Protein AF-A0A975U2M5-F1 (afdb_monomer)

Structure (mmCIF, N/CA/C/O backbone):
data_AF-A0A975U2M5-F1
#
_entry.id   AF-A0A975U2M5-F1
#
loop_
_atom_site.group_PDB
_atom_site.id
_atom_site.type_symbol
_atom_site.label_atom_id
_atom_site.label_alt_id
_atom_site.label_comp_id
_atom_site.label_asym_id
_atom_site.label_entity_id
_atom_site.label_seq_id
_atom_site.pdbx_PDB_ins_code
_atom_site.Cartn_x
_atom_site.Cartn_y
_atom_site.Cartn_z
_atom_site.occupancy
_atom_site.B_iso_or_equiv
_atom_site.auth_seq_id
_atom_site.auth_comp_id
_atom_site.auth_asym_id
_atom_site.auth_atom_id
_atom_site.pdbx_PDB_model_num
ATOM 1 N N . MET A 1 1 ? -6.677 -14.643 -8.791 1.00 61.41 1 MET A N 1
ATOM 2 C CA . MET A 1 1 ? -6.495 -13.848 -7.555 1.00 61.41 1 MET A CA 1
ATOM 3 C C . MET A 1 1 ? -6.928 -12.424 -7.861 1.00 61.41 1 MET A C 1
ATOM 5 O O . MET A 1 1 ? -6.648 -12.005 -8.978 1.00 61.41 1 MET A O 1
ATOM 9 N N . PRO A 1 2 ? -7.643 -11.724 -6.961 1.00 78.88 2 PRO A N 1
ATOM 10 C CA . PRO A 1 2 ? -7.919 -10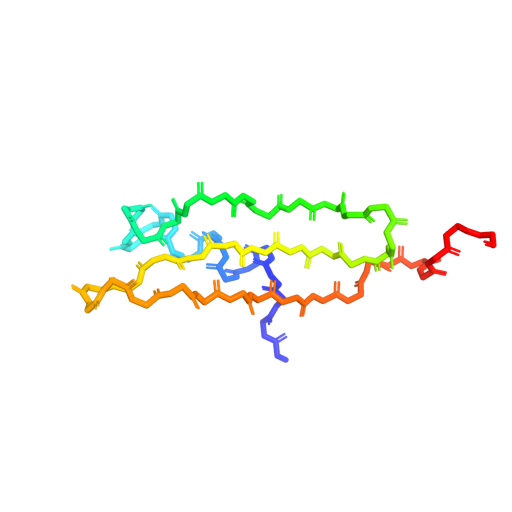.301 -7.149 1.00 78.88 2 PRO A CA 1
ATOM 11 C C . PRO A 1 2 ? -6.602 -9.519 -7.143 1.00 78.88 2 PRO A C 1
ATOM 13 O O . PRO A 1 2 ? -5.702 -9.832 -6.365 1.00 78.88 2 PRO A O 1
ATOM 16 N N . ASP A 1 3 ? -6.497 -8.543 -8.032 1.00 91.00 3 ASP A N 1
ATOM 17 C CA . ASP A 1 3 ? -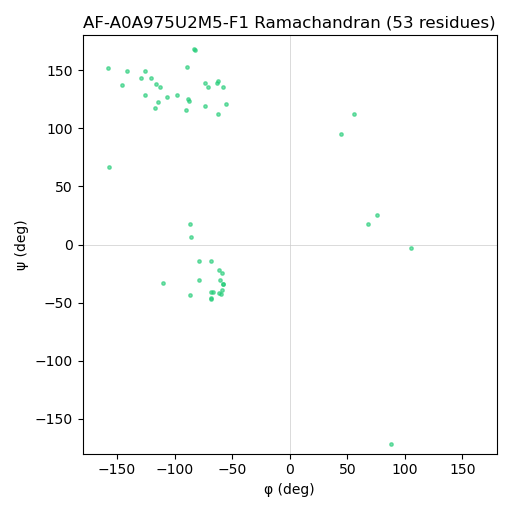5.361 -7.635 -8.142 1.00 91.00 3 ASP A CA 1
ATOM 18 C C . ASP A 1 3 ? -5.492 -6.467 -7.133 1.00 91.00 3 ASP A C 1
ATOM 20 O O . ASP A 1 3 ? -6.543 -6.272 -6.512 1.00 91.00 3 ASP A O 1
ATOM 24 N N . VAL A 1 4 ? -4.423 -5.691 -6.948 1.00 95.06 4 VAL A N 1
ATOM 25 C CA . VAL A 1 4 ? -4.350 -4.590 -5.971 1.00 95.06 4 VAL A CA 1
ATOM 26 C C . VAL A 1 4 ? -5.433 -3.523 -6.203 1.00 95.06 4 VAL A C 1
ATOM 28 O O . VAL A 1 4 ? -5.969 -3.002 -5.223 1.00 95.06 4 VAL A O 1
ATOM 31 N N . GLU A 1 5 ? -5.830 -3.237 -7.449 1.00 95.12 5 GLU A N 1
ATOM 32 C CA . GLU A 1 5 ? -6.928 -2.295 -7.739 1.00 95.12 5 GLU A CA 1
ATOM 33 C C . GLU A 1 5 ? -8.270 -2.865 -7.296 1.00 95.12 5 GLU A C 1
ATOM 35 O O . GLU A 1 5 ? -9.050 -2.188 -6.623 1.00 95.12 5 GLU A O 1
ATOM 40 N N . SER A 1 6 ? -8.526 -4.134 -7.624 1.00 95.94 6 SER A N 1
ATOM 41 C CA . SER A 1 6 ? -9.749 -4.829 -7.215 1.00 95.94 6 SER A CA 1
ATOM 42 C C . SER A 1 6 ? -9.896 -4.8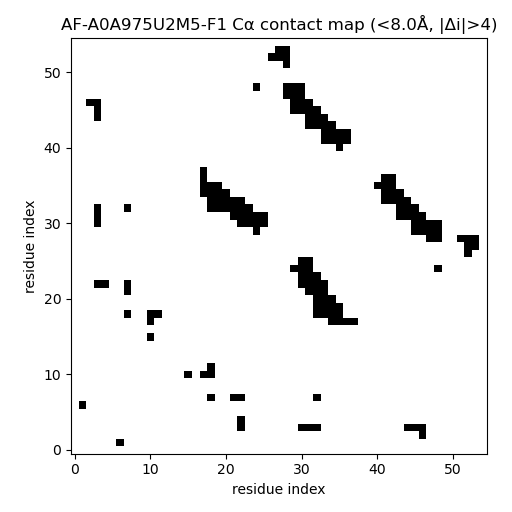68 -5.688 1.00 95.94 6 SER A C 1
ATOM 44 O O . SER A 1 6 ? -10.998 -4.689 -5.160 1.00 95.94 6 SER A O 1
ATOM 46 N N . ILE A 1 7 ? -8.793 -5.063 -4.957 1.00 96.12 7 ILE A N 1
ATOM 47 C CA . ILE A 1 7 ? -8.789 -5.028 -3.489 1.00 96.12 7 ILE A CA 1
ATOM 48 C C . ILE A 1 7 ? -9.053 -3.606 -2.983 1.00 96.12 7 ILE A C 1
ATOM 50 O O . ILE A 1 7 ? -9.919 -3.424 -2.127 1.00 96.12 7 ILE A O 1
ATOM 54 N N . ALA A 1 8 ? -8.378 -2.595 -3.532 1.00 96.69 8 ALA A N 1
ATOM 55 C CA . ALA A 1 8 ? -8.585 -1.208 -3.129 1.00 96.69 8 ALA A CA 1
ATOM 56 C C . ALA A 1 8 ? -10.017 -0.728 -3.386 1.00 96.69 8 ALA A C 1
ATOM 58 O O . ALA A 1 8 ? -10.609 -0.086 -2.523 1.00 96.69 8 ALA A O 1
ATOM 59 N N . ALA A 1 9 ? -10.614 -1.070 -4.531 1.00 96.81 9 ALA A N 1
ATOM 60 C CA . ALA A 1 9 ? -12.005 -0.741 -4.835 1.00 96.81 9 ALA A CA 1
ATOM 61 C C . ALA A 1 9 ? -12.966 -1.350 -3.802 1.00 96.81 9 ALA A C 1
ATOM 63 O O . ALA A 1 9 ? -13.873 -0.675 -3.311 1.00 96.81 9 ALA A O 1
ATOM 64 N N . ARG A 1 10 ? -12.730 -2.609 -3.416 1.00 97.06 10 ARG A N 1
ATOM 65 C CA . ARG A 1 10 ? -13.527 -3.288 -2.392 1.00 97.06 10 ARG A CA 1
ATOM 66 C C . ARG A 1 10 ? -13.346 -2.661 -1.009 1.00 97.06 10 ARG A C 1
ATOM 68 O O . ARG A 1 10 ? -14.331 -2.499 -0.294 1.00 97.06 10 ARG A O 1
ATOM 75 N N . LEU A 1 11 ? -12.122 -2.286 -0.642 1.00 96.38 11 LEU A N 1
ATOM 76 C CA . LEU A 1 11 ? -11.837 -1.630 0.635 1.00 96.38 11 LEU A CA 1
ATOM 77 C C . LEU A 1 11 ? -12.428 -0.220 0.698 1.00 96.38 11 LEU A C 1
ATOM 79 O O . LEU A 1 11 ? -13.055 0.110 1.694 1.00 96.38 11 LEU A O 1
ATOM 83 N N . ARG A 1 12 ? -12.363 0.574 -0.375 1.00 96.44 12 ARG A N 1
ATOM 84 C CA . ARG A 1 12 ? -13.029 1.890 -0.433 1.00 96.44 12 ARG A CA 1
ATOM 85 C C . ARG A 1 12 ? -14.541 1.798 -0.208 1.00 96.44 12 ARG A C 1
ATOM 87 O O . ARG A 1 12 ? -15.118 2.705 0.378 1.00 96.44 12 ARG A O 1
ATOM 94 N N . ALA A 1 13 ? -15.174 0.715 -0.661 1.00 97.31 13 ALA A N 1
ATOM 95 C CA . ALA A 1 13 ? -16.610 0.503 -0.490 1.00 97.31 13 ALA A CA 1
ATOM 96 C C . ALA A 1 13 ? -17.005 0.016 0.917 1.00 97.31 13 ALA A C 1
ATOM 98 O O . ALA A 1 13 ? -18.121 0.283 1.354 1.00 97.31 13 ALA A O 1
ATOM 99 N N . LEU A 1 14 ? -16.131 -0.727 1.604 1.00 96.81 14 LEU A N 1
ATOM 100 C CA . LEU A 1 14 ? -16.467 -1.419 2.857 1.00 96.81 14 LEU A CA 1
ATOM 101 C C . LEU A 1 14 ? -15.795 -0.820 4.099 1.00 96.81 14 LEU A C 1
ATOM 103 O O . LEU A 1 14 ? -16.345 -0.899 5.194 1.00 96.81 14 LEU A O 1
ATOM 107 N N . SER A 1 15 ? -14.580 -0.296 3.958 1.00 94.81 15 SER A N 1
ATOM 108 C CA . SER A 1 15 ? -13.712 0.146 5.057 1.00 94.81 15 SER A CA 1
ATOM 109 C C . SER A 1 15 ? -12.688 1.172 4.542 1.00 94.81 15 SER A C 1
ATOM 111 O O . SER A 1 15 ? -11.493 0.871 4.479 1.00 94.81 15 SER A O 1
ATOM 113 N N . PRO A 1 16 ? -13.135 2.369 4.115 1.00 91.19 16 PRO A N 1
ATOM 114 C CA . PRO A 1 16 ? -12.252 3.368 3.512 1.00 91.19 16 PRO A CA 1
ATOM 115 C C . PRO A 1 16 ? -11.130 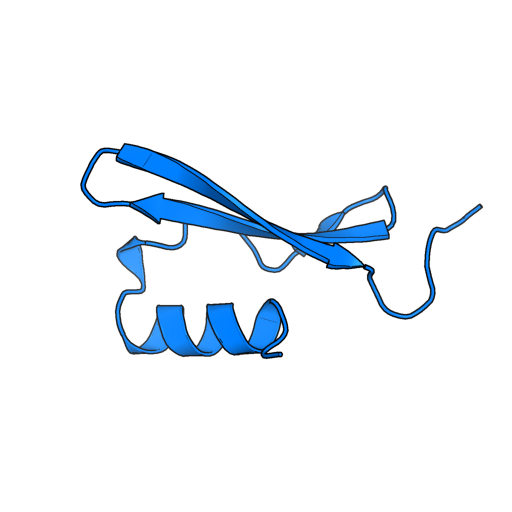3.819 4.456 1.00 91.19 16 PRO A C 1
ATOM 117 O O . PRO A 1 16 ? -10.027 4.085 3.987 1.00 91.19 16 PRO A O 1
ATOM 120 N N . ASP A 1 17 ? -11.378 3.816 5.769 1.00 94.44 17 ASP A N 1
ATOM 121 C CA . ASP A 1 17 ? -10.416 4.238 6.796 1.00 94.44 17 ASP A CA 1
ATOM 122 C C . ASP A 1 17 ? -9.214 3.290 6.945 1.00 94.44 17 ASP A C 1
ATOM 124 O O . ASP A 1 17 ? -8.207 3.653 7.545 1.00 94.44 17 ASP A O 1
ATOM 128 N N . CYS A 1 18 ? -9.290 2.076 6.387 1.00 95.62 18 CYS A N 1
ATOM 129 C CA . CYS A 1 18 ? -8.169 1.138 6.396 1.00 95.62 18 CYS A CA 1
ATOM 130 C C . CYS A 1 18 ? -7.113 1.457 5.332 1.00 95.62 18 CYS A C 1
ATOM 132 O O . CYS A 1 18 ? -6.036 0.870 5.382 1.00 95.62 18 CYS A O 1
ATOM 134 N N . ILE A 1 19 ? -7.401 2.318 4.348 1.00 96.94 19 ILE A N 1
ATOM 135 C CA . ILE A 1 19 ? -6.447 2.670 3.290 1.00 96.94 19 ILE A CA 1
ATOM 136 C C . ILE A 1 19 ? -5.635 3.885 3.729 1.00 96.94 19 ILE A C 1
ATOM 138 O O . ILE A 1 19 ? -6.173 4.981 3.851 1.00 96.94 19 ILE A O 1
ATOM 142 N N . GLU A 1 20 ? -4.326 3.704 3.890 1.00 96.44 20 GLU A N 1
ATOM 143 C CA . GLU A 1 20 ? -3.407 4.814 4.159 1.00 96.44 20 GLU A CA 1
ATOM 144 C C . GLU A 1 20 ? -2.918 5.477 2.871 1.00 96.44 20 GLU A C 1
ATOM 146 O O . GLU A 1 20 ? -2.852 6.701 2.795 1.00 96.44 20 GLU A O 1
ATOM 151 N N . HIS A 1 21 ? -2.561 4.678 1.857 1.00 95.69 21 HIS A N 1
ATOM 152 C CA . HIS A 1 21 ? -2.022 5.177 0.586 1.00 95.69 21 HIS A CA 1
ATOM 153 C C . HIS A 1 21 ? -2.205 4.167 -0.554 1.00 95.69 21 HIS A C 1
ATOM 155 O O . HIS A 1 21 ? -2.203 2.957 -0.327 1.00 95.69 21 HIS A O 1
ATOM 161 N N . GLY A 1 22 ? -2.301 4.656 -1.793 1.00 95.44 22 GLY A N 1
ATOM 162 C CA . GLY A 1 22 ? -2.388 3.840 -3.010 1.00 95.44 22 GLY A CA 1
ATOM 163 C C . GLY A 1 22 ? -3.812 3.416 -3.430 1.00 95.44 22 GLY A C 1
ATOM 164 O O . GLY A 1 22 ? -4.809 3.896 -2.875 1.00 95.44 22 GLY A O 1
ATOM 165 N N . PRO A 1 23 ? -3.951 2.532 -4.442 1.00 96.12 23 PRO A N 1
ATOM 166 C CA . PRO A 1 23 ? -2.886 1.880 -5.210 1.00 96.12 23 PRO A CA 1
ATOM 167 C C . PRO A 1 23 ? -2.022 2.867 -5.989 1.00 96.12 23 PRO A C 1
ATOM 169 O O . PRO A 1 23 ? -2.550 3.817 -6.561 1.00 96.12 23 PRO A O 1
ATOM 172 N N . GLU A 1 24 ? -0.716 2.633 -6.038 1.00 95.81 24 GLU A N 1
ATOM 173 C CA . GLU A 1 24 ? 0.215 3.482 -6.785 1.00 95.81 24 GLU A CA 1
ATOM 174 C C . GLU A 1 24 ? 1.356 2.664 -7.396 1.00 95.81 24 GLU A C 1
ATOM 176 O O . GLU A 1 24 ? 1.918 1.787 -6.734 1.00 95.81 24 GLU A O 1
ATOM 181 N N . ASP A 1 25 ? 1.704 2.971 -8.649 1.00 95.31 25 ASP A N 1
ATOM 182 C CA . ASP A 1 25 ? 2.861 2.396 -9.337 1.00 95.31 25 ASP A CA 1
ATOM 183 C C . ASP A 1 25 ? 4.156 2.999 -8.795 1.00 95.31 25 ASP A C 1
ATOM 185 O O . ASP A 1 25 ? 4.409 4.198 -8.894 1.00 95.31 25 ASP A O 1
ATOM 189 N N . GLN A 1 26 ? 4.997 2.139 -8.243 1.00 94.44 26 GLN A N 1
ATOM 190 C CA . GLN A 1 26 ? 6.291 2.484 -7.688 1.00 94.44 26 GLN A CA 1
ATOM 191 C C . GLN A 1 26 ? 7.383 2.397 -8.755 1.00 94.44 26 GLN A C 1
ATOM 193 O O . GLN A 1 26 ? 7.321 1.581 -9.681 1.00 94.44 26 GLN A O 1
ATOM 198 N N . ALA A 1 27 ? 8.447 3.185 -8.578 1.00 92.56 27 ALA A N 1
ATOM 199 C CA . ALA A 1 27 ? 9.566 3.259 -9.521 1.00 92.56 27 ALA A CA 1
ATOM 200 C C . ALA A 1 27 ? 10.269 1.905 -9.761 1.00 92.56 27 ALA A C 1
ATOM 202 O O . ALA A 1 27 ? 10.852 1.693 -10.818 1.00 92.56 27 ALA A O 1
ATOM 203 N N . TRP A 1 28 ? 10.177 0.967 -8.813 1.00 90.69 28 TRP A N 1
ATOM 204 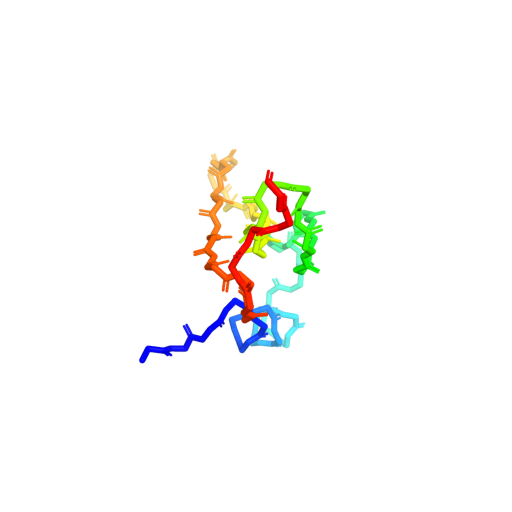C CA . TRP A 1 28 ? 10.718 -0.396 -8.920 1.00 90.69 28 TRP A CA 1
ATOM 205 C C . TRP A 1 28 ? 9.758 -1.401 -9.586 1.00 90.69 28 TRP A C 1
ATOM 207 O O . TRP A 1 28 ? 9.926 -2.614 -9.452 1.00 90.69 28 TRP A O 1
ATOM 217 N N . GLY A 1 29 ? 8.734 -0.921 -10.299 1.00 93.69 29 GLY A N 1
ATOM 218 C CA . GLY A 1 29 ? 7.856 -1.761 -11.118 1.00 93.69 29 GLY A CA 1
ATOM 219 C C . GLY A 1 29 ? 6.833 -2.578 -10.326 1.00 93.69 29 GLY A C 1
ATOM 220 O O . GLY A 1 29 ? 6.376 -3.618 -10.806 1.00 93.69 29 GLY A O 1
ATOM 221 N N . GLN A 1 30 ? 6.458 -2.121 -9.129 1.00 95.31 30 GLN A N 1
ATOM 222 C CA . GLN A 1 30 ? 5.379 -2.702 -8.321 1.00 95.31 30 GLN A CA 1
ATOM 223 C C . GLN A 1 30 ? 4.252 -1.690 -8.141 1.00 95.31 30 GLN A C 1
ATOM 225 O O . GLN A 1 30 ? 4.519 -0.535 -7.848 1.00 95.31 30 GLN A O 1
ATOM 230 N N . ARG A 1 31 ? 2.999 -2.124 -8.251 1.00 96.06 31 ARG A N 1
ATOM 231 C CA . ARG A 1 31 ? 1.841 -1.386 -7.748 1.00 96.06 31 ARG A CA 1
ATOM 232 C C . ARG A 1 31 ? 1.618 -1.759 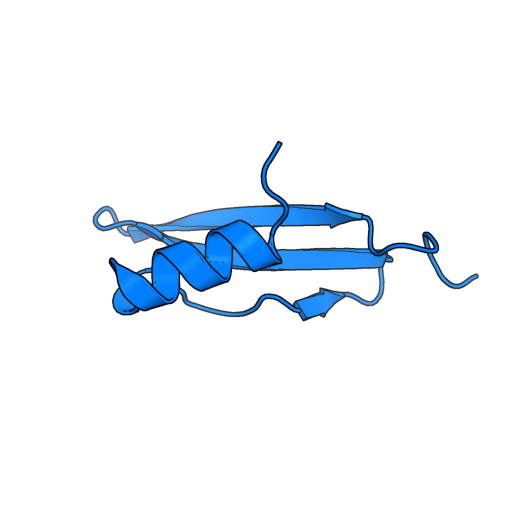-6.296 1.00 96.06 31 ARG A C 1
ATOM 234 O O . ARG A 1 31 ? 1.433 -2.939 -5.997 1.00 96.06 31 ARG A O 1
ATOM 241 N N . GLU A 1 32 ? 1.611 -0.770 -5.415 1.00 97.50 32 GLU A N 1
ATOM 242 C CA . GLU A 1 32 ? 1.502 -0.982 -3.973 1.00 97.50 32 GLU A CA 1
ATOM 243 C C . GLU A 1 32 ? 0.277 -0.282 -3.372 1.00 97.50 32 GLU A C 1
ATOM 245 O O . GLU A 1 32 ? -0.096 0.815 -3.784 1.00 97.50 32 GLU A O 1
ATOM 250 N N . LEU A 1 33 ? -0.346 -0.935 -2.389 1.00 98.00 33 LEU A N 1
ATOM 251 C CA . LEU A 1 33 ? -1.423 -0.418 -1.544 1.00 98.00 33 LEU A CA 1
ATOM 252 C C . LEU A 1 33 ? -1.007 -0.577 -0.080 1.00 98.00 33 LEU A C 1
ATOM 254 O O . LEU A 1 33 ? -0.630 -1.671 0.353 1.00 98.00 33 LEU A O 1
ATOM 258 N N . TYR A 1 34 ? -1.100 0.515 0.668 1.00 97.81 34 TYR A N 1
ATOM 259 C CA . TYR A 1 34 ? -0.743 0.601 2.077 1.00 97.81 34 TYR A CA 1
ATOM 260 C C . TYR A 1 34 ? -2.005 0.672 2.921 1.00 97.81 34 TYR A C 1
ATOM 262 O O . TYR A 1 34 ? -2.871 1.518 2.685 1.00 97.81 34 TYR A O 1
ATOM 270 N N . LEU A 1 35 ? -2.100 -0.228 3.895 1.00 97.69 35 LEU A N 1
ATOM 271 C CA . LEU A 1 35 ? -3.253 -0.356 4.769 1.00 97.69 35 LEU A CA 1
ATOM 272 C C . LEU A 1 35 ? -2.837 -0.279 6.237 1.00 97.69 35 LEU A C 1
ATOM 274 O O . LEU A 1 35 ? -1.763 -0.764 6.607 1.00 97.69 35 LEU A O 1
ATOM 278 N N . ARG A 1 36 ? -3.745 0.236 7.065 1.00 97.81 36 ARG A N 1
ATOM 279 C CA . ARG A 1 36 ? -3.670 0.177 8.525 1.00 97.81 36 ARG A CA 1
ATOM 280 C C . ARG A 1 36 ? -4.813 -0.682 9.049 1.00 97.81 36 ARG A C 1
ATOM 282 O O . ARG A 1 36 ? -5.978 -0.410 8.752 1.00 97.81 36 ARG A O 1
ATOM 289 N N . ASP A 1 37 ? -4.486 -1.734 9.795 1.00 94.69 37 ASP A N 1
ATOM 290 C CA . ASP A 1 37 ? -5.502 -2.524 10.493 1.00 94.69 37 ASP A CA 1
ATOM 291 C C . ASP A 1 37 ? -5.907 -1.863 11.834 1.00 94.69 37 ASP A C 1
ATOM 293 O O . ASP A 1 37 ? -5.242 -0.927 12.292 1.00 94.69 37 ASP A O 1
ATOM 297 N N . PRO A 1 38 ? -6.998 -2.310 12.482 1.00 94.19 38 PRO A N 1
ATOM 298 C CA . PRO A 1 38 ? -7.442 -1.754 13.765 1.00 94.19 38 PRO A CA 1
ATOM 299 C C . PRO A 1 38 ? -6.439 -1.912 14.917 1.00 94.19 38 PRO A C 1
ATOM 301 O O . PRO A 1 38 ? -6.494 -1.145 15.877 1.00 94.19 38 PRO A O 1
ATOM 304 N N . ASP A 1 39 ? -5.521 -2.875 14.817 1.00 96.19 39 ASP A N 1
ATOM 305 C CA . ASP A 1 39 ? -4.439 -3.109 15.778 1.00 96.19 39 ASP A CA 1
ATOM 306 C C . ASP A 1 39 ? -3.203 -2.233 15.480 1.00 96.19 39 ASP A C 1
ATOM 308 O O . ASP A 1 39 ? -2.166 -2.352 16.136 1.00 96.19 39 ASP A O 1
ATOM 312 N N . ASN A 1 40 ? -3.325 -1.310 14.519 1.00 95.38 40 ASN A N 1
ATOM 313 C CA . ASN A 1 40 ? -2.307 -0.368 14.064 1.00 95.38 40 ASN A CA 1
ATOM 314 C C . ASN A 1 40 ? -1.113 -1.016 13.329 1.00 95.38 40 ASN A C 1
ATOM 316 O O . ASN A 1 40 ? -0.077 -0.368 13.121 1.00 95.38 40 ASN A O 1
ATOM 320 N N . ASN A 1 41 ? -1.252 -2.260 12.863 1.00 96.88 41 ASN A N 1
ATOM 321 C CA . ASN A 1 41 ? -0.260 -2.890 11.999 1.00 96.88 41 ASN A CA 1
ATOM 322 C C . ASN A 1 41 ? -0.330 -2.301 10.590 1.00 96.88 41 ASN A C 1
ATOM 324 O O . ASN A 1 41 ? -1.406 -2.095 10.024 1.00 96.88 41 ASN A O 1
ATOM 328 N N . GLN A 1 42 ? 0.844 -2.077 10.002 1.00 97.06 42 GLN A N 1
ATOM 329 C CA . GLN A 1 42 ? 0.956 -1.662 8.611 1.00 97.06 42 GLN A CA 1
ATOM 330 C C . GLN A 1 42 ? 1.025 -2.887 7.706 1.00 97.06 42 GLN A C 1
ATOM 332 O O . GLN A 1 42 ? 1.904 -3.739 7.851 1.00 97.06 42 GLN A O 1
ATOM 337 N N . LEU A 1 43 ? 0.126 -2.945 6.734 1.00 97.19 43 LEU A N 1
ATOM 338 C CA . LEU A 1 43 ? 0.083 -3.991 5.724 1.00 97.19 43 LEU A CA 1
ATOM 339 C C . LEU A 1 43 ? 0.414 -3.379 4.364 1.00 97.19 43 LEU A C 1
ATOM 341 O O . LEU A 1 43 ? -0.098 -2.319 4.002 1.00 97.19 43 LEU A O 1
ATOM 345 N N . ARG A 1 44 ? 1.259 -4.068 3.595 1.00 96.69 44 ARG A N 1
ATOM 346 C CA . ARG A 1 44 ? 1.598 -3.691 2.220 1.00 96.69 44 ARG A CA 1
ATOM 347 C C . ARG A 1 44 ? 1.150 -4.788 1.270 1.00 96.69 44 ARG A C 1
ATOM 349 O O . ARG A 1 44 ? 1.660 -5.906 1.334 1.00 96.69 44 ARG A O 1
ATOM 356 N N . LEU A 1 45 ? 0.235 -4.453 0.369 1.00 96.06 45 LEU A N 1
ATOM 357 C CA . LEU A 1 45 ? -0.123 -5.306 -0.758 1.00 96.06 45 LEU A CA 1
ATOM 358 C C . LEU A 1 45 ? 0.632 -4.820 -1.987 1.00 96.06 45 LEU A C 1
ATOM 360 O O . LEU A 1 45 ? 0.594 -3.635 -2.298 1.00 96.06 45 LEU A O 1
ATOM 364 N N . GLY A 1 46 ? 1.323 -5.731 -2.666 1.00 95.06 46 GLY A N 1
ATOM 365 C CA . GLY A 1 46 ? 2.112 -5.425 -3.852 1.00 95.06 46 GLY A CA 1
ATOM 366 C C . GLY A 1 46 ? 1.770 -6.367 -4.995 1.00 95.06 46 GLY A C 1
ATOM 367 O O . GLY A 1 46 ? 1.524 -7.554 -4.770 1.00 95.06 46 GLY A O 1
ATOM 368 N N . GLN A 1 47 ? 1.776 -5.842 -6.215 1.00 94.94 47 GLN A N 1
ATOM 369 C CA . GLN A 1 47 ? 1.744 -6.649 -7.429 1.00 94.94 47 GLN A CA 1
ATOM 370 C C . GLN A 1 47 ? 2.650 -6.058 -8.510 1.00 94.94 47 GLN A C 1
ATOM 372 O O . GLN A 1 47 ? 2.762 -4.836 -8.595 1.00 94.94 47 GLN A O 1
ATOM 377 N N . PRO A 1 48 ? 3.243 -6.879 -9.390 1.00 94.50 48 PRO A N 1
ATOM 378 C CA .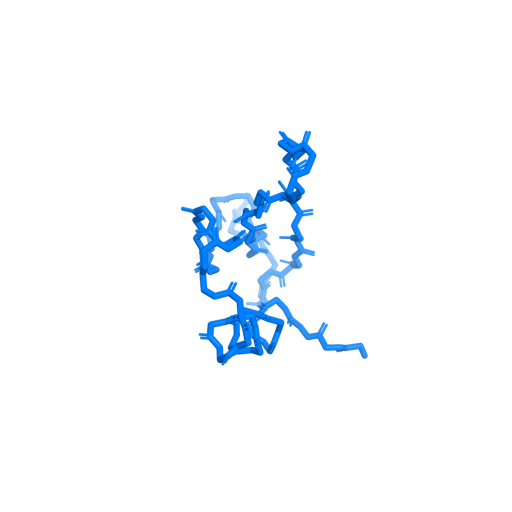 PRO A 1 48 ? 3.981 -6.364 -10.535 1.00 94.50 48 PRO A CA 1
ATOM 379 C C . PRO A 1 48 ? 3.094 -5.474 -11.413 1.00 94.50 48 PRO A C 1
ATOM 381 O O . PRO A 1 48 ? 1.958 -5.842 -11.724 1.00 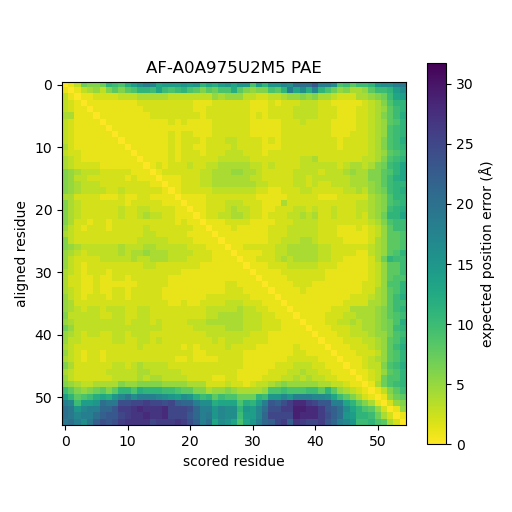94.50 48 PRO A O 1
ATOM 384 N N . VAL A 1 49 ? 3.617 -4.326 -11.845 1.00 90.75 49 VAL A N 1
ATOM 385 C CA . VAL A 1 49 ? 2.932 -3.501 -12.851 1.00 90.75 49 VAL A CA 1
ATOM 386 C C . VAL A 1 49 ? 3.006 -4.233 -14.201 1.00 90.75 49 VAL A C 1
ATOM 388 O O . VAL A 1 49 ? 4.075 -4.753 -14.549 1.00 90.75 49 VAL A O 1
ATOM 391 N N . PRO A 1 50 ? 1.910 -4.314 -14.982 1.00 79.75 50 PRO A N 1
ATOM 392 C CA . PRO A 1 50 ? 1.948 -4.912 -16.313 1.00 79.75 50 PRO A CA 1
ATOM 393 C C . PRO A 1 50 ? 3.008 -4.222 -17.182 1.00 79.75 50 PRO A C 1
ATOM 395 O O . PRO A 1 50 ? 2.949 -3.013 -17.383 1.00 79.75 50 PRO A O 1
ATOM 398 N N . GLY A 1 51 ? 3.987 -4.985 -17.677 1.00 73.12 51 GLY A N 1
ATOM 399 C CA . GLY A 1 51 ? 5.124 -4.453 -18.443 1.00 73.12 51 GLY A CA 1
ATOM 400 C C . GLY A 1 51 ? 6.458 -4.400 -17.691 1.00 73.12 51 GLY A C 1
ATOM 401 O O . GLY A 1 51 ? 7.449 -4.068 -18.322 1.00 73.12 51 GLY A O 1
ATOM 402 N N . GLY A 1 52 ? 6.482 -4.768 -16.400 1.00 57.22 52 GLY A N 1
ATOM 403 C CA . GLY A 1 52 ? 7.653 -5.225 -15.636 1.00 57.22 52 GLY A CA 1
ATOM 404 C C . GLY A 1 52 ? 8.953 -4.434 -15.813 1.00 57.22 52 GLY A C 1
ATOM 405 O O . GLY A 1 52 ? 9.746 -4.778 -16.675 1.00 57.22 52 GLY A O 1
ATOM 406 N N . ALA A 1 53 ? 9.194 -3.478 -14.909 1.00 51.22 53 ALA A N 1
ATOM 407 C CA . ALA A 1 53 ? 10.446 -2.735 -14.722 1.00 51.22 53 ALA A CA 1
ATOM 408 C C . ALA A 1 53 ? 10.985 -1.988 -15.964 1.00 51.22 53 ALA A C 1
ATOM 410 O O . ALA A 1 53 ? 11.478 -2.552 -16.936 1.00 51.22 53 ALA A O 1
ATOM 411 N N . ILE A 1 54 ? 10.953 -0.659 -15.875 1.00 53.88 54 ILE A N 1
ATOM 412 C CA . ILE A 1 54 ? 11.792 0.222 -16.685 1.00 53.88 54 ILE A CA 1
ATOM 413 C C . ILE A 1 54 ? 13.275 -0.035 -16.368 1.00 53.88 54 ILE A C 1
ATOM 415 O O . ILE A 1 54 ? 13.713 0.314 -15.280 1.00 53.88 54 ILE A O 1
ATOM 419 N N . GLY A 1 55 ? 14.019 -0.578 -17.338 1.00 47.56 55 GLY A N 1
ATOM 420 C CA . GLY A 1 55 ? 15.470 -0.372 -17.505 1.00 47.56 55 GLY A CA 1
ATOM 421 C C . GLY A 1 55 ? 16.404 -1.095 -16.544 1.00 47.56 55 GLY A C 1
ATOM 422 O O . GLY A 1 55 ? 16.511 -0.661 -15.380 1.00 47.56 55 GLY A O 1
#

pLDDT: mean 90.78, std 12.48, range [47.56, 98.0]

Radius of gyration: 11.86 Å; Cα contacts (8 Å, |Δi|>4): 84; chains: 1; bounding box: 32×19×34 Å

Nearest PDB stru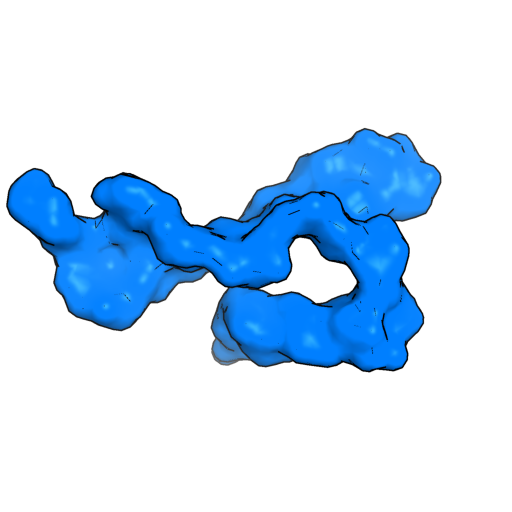ctures (foldseek):
  3rmu-assembly2_D  TM=7.780E-01  e=3.172E-01  Homo sapiens
  2h62-assembly1_B  TM=3.176E-01  e=1.030E+00  Homo sapiens
  1reu-assembly1_A  TM=3.169E-01  e=1.738E+00  Homo sapiens
  4ui0-assembly1_A  TM=3.220E-01  e=2.115E+00  Homo sapiens
  2qj9-assembly1_A  TM=3.197E-01  e=3.810E+00  Homo sapiens

Organism: NCBI:txid2843330

Foldseek 3Di:
DDDPVSVQVVCCVPPVVQWPDDQDQDQQQKRWTWGQDPVRDIDIDIDGHPPGHDD

Secondary structure (DSSP, 8-state):
---HHHHHHHHHHH-GGGEEEEEEE-TTSEEEEEEE-TT--EEEEEEEPTT----

Sequence (55 aa):
MPDVESIAARLRALSPDCIEHGPEDQAWGQRELYLRDPDNNQLRLGQPVPGGAIG

Mean predicted aligned error: 4.33 Å

InterPro domains:
  IPR037523 Vicinal oxygen chelate (VOC), core domain [PS51819] (1-48)

Solvent-accessible surface area (backbone atoms only — not comparable to full-atom values): 3363 Å² total; per-residue (Å²): 131,86,51,68,63,61,50,47,57,52,33,57,76,74,45,50,86,32,56,74,46,68,71,42,80,42,92,83,25,32,31,35,33,35,31,41,49,97,88,69,49,80,44,78,49,74,41,74,37,91,83,62,51,84,128